Protein AF-A0A959RZT4-F1 (afdb_monomer_lite)

Structure (mmCIF, N/CA/C/O backbone):
data_AF-A0A959RZT4-F1
#
_entry.id   AF-A0A959RZT4-F1
#
loop_
_atom_site.group_PDB
_atom_site.id
_atom_site.type_symbol
_atom_site.label_atom_id
_atom_site.label_alt_id
_atom_site.label_comp_id
_atom_site.label_asym_id
_atom_site.label_entity_id
_atom_site.label_seq_id
_atom_site.pdbx_PDB_ins_code
_atom_site.Cartn_x
_atom_site.Cartn_y
_atom_site.Cartn_z
_atom_site.occupancy
_atom_site.B_iso_or_equiv
_atom_site.auth_seq_id
_atom_site.auth_comp_id
_atom_site.auth_asym_id
_atom_site.auth_atom_id
_atom_site.pdbx_PDB_model_num
ATOM 1 N N . MET A 1 1 ? -19.130 8.905 -23.515 1.00 56.91 1 MET A N 1
ATOM 2 C CA . MET A 1 1 ? -18.373 7.919 -22.702 1.00 56.91 1 MET A CA 1
ATOM 3 C C . MET A 1 1 ? -17.466 6.994 -23.528 1.00 56.91 1 MET A C 1
ATOM 5 O O . MET A 1 1 ? -16.314 6.848 -23.148 1.00 56.91 1 MET A O 1
ATOM 9 N N . LYS A 1 2 ? -17.899 6.447 -24.679 1.00 71.19 2 LYS A N 1
ATOM 10 C CA . LYS A 1 2 ? -17.091 5.510 -25.500 1.00 71.19 2 LYS A CA 1
ATOM 11 C C . LYS A 1 2 ? -15.759 6.074 -26.047 1.00 71.19 2 LYS A C 1
ATOM 13 O O . LYS A 1 2 ? -14.747 5.396 -25.945 1.00 71.19 2 LYS A O 1
ATOM 18 N N . LYS A 1 3 ? -15.708 7.325 -26.539 1.00 80.19 3 LYS A N 1
ATOM 19 C CA . LYS A 1 3 ? -14.473 7.915 -27.120 1.00 80.19 3 LYS A CA 1
ATOM 20 C C . LYS A 1 3 ? -13.287 7.984 -26.139 1.00 80.19 3 LYS A C 1
ATOM 22 O O . LYS A 1 3 ? -12.181 7.620 -26.509 1.00 80.19 3 LYS A O 1
ATOM 27 N N . LYS A 1 4 ? -13.514 8.384 -24.878 1.00 80.75 4 LYS A N 1
ATOM 28 C CA . LYS A 1 4 ? -12.449 8.449 -23.852 1.00 80.75 4 LYS A CA 1
ATOM 29 C C . LYS A 1 4 ? -11.910 7.061 -23.486 1.00 80.75 4 LYS A C 1
ATOM 31 O O . LYS A 1 4 ? -10.719 6.924 -23.240 1.00 80.75 4 LYS A O 1
ATOM 36 N N . PHE A 1 5 ? -12.777 6.047 -23.460 1.00 83.94 5 PHE A N 1
ATOM 37 C CA . PHE A 1 5 ? -12.373 4.663 -23.211 1.00 83.94 5 PHE A CA 1
ATOM 38 C C . PHE A 1 5 ? -11.534 4.105 -24.367 1.00 83.94 5 PHE A C 1
ATOM 40 O O . PHE A 1 5 ? -10.476 3.542 -24.123 1.00 83.94 5 PHE A O 1
ATOM 47 N N . ILE A 1 6 ? -11.955 4.344 -25.614 1.00 90.00 6 ILE A N 1
ATOM 48 C CA . ILE A 1 6 ? -11.218 3.910 -26.810 1.00 90.00 6 ILE A CA 1
ATOM 49 C C . ILE A 1 6 ? -9.830 4.559 -26.863 1.00 90.00 6 ILE A C 1
ATOM 51 O O . ILE A 1 6 ? -8.849 3.863 -27.087 1.00 90.00 6 ILE A O 1
ATOM 55 N N . ILE A 1 7 ? -9.727 5.865 -26.588 1.00 91.12 7 ILE A N 1
ATOM 56 C CA . ILE A 1 7 ? -8.430 6.559 -26.538 1.00 91.12 7 ILE A CA 1
ATOM 57 C C . ILE A 1 7 ? -7.519 5.940 -25.470 1.00 91.12 7 ILE A C 1
ATOM 59 O O . ILE A 1 7 ? -6.369 5.634 -25.763 1.00 91.12 7 ILE A O 1
ATOM 63 N N . LYS A 1 8 ? -8.028 5.693 -24.252 1.00 83.31 8 LYS A N 1
ATOM 64 C CA . LYS A 1 8 ? -7.252 5.025 -23.193 1.00 83.31 8 LYS A CA 1
ATOM 65 C C . LYS A 1 8 ? -6.801 3.624 -23.608 1.00 83.31 8 LYS A C 1
ATOM 67 O O . LYS A 1 8 ? -5.647 3.291 -23.391 1.00 83.31 8 LYS A O 1
ATOM 72 N N . ALA A 1 9 ? -7.679 2.839 -24.232 1.00 88.50 9 ALA A N 1
ATOM 73 C CA . ALA A 1 9 ? -7.350 1.498 -24.706 1.00 88.50 9 ALA A CA 1
ATOM 74 C C . ALA A 1 9 ? -6.260 1.524 -25.789 1.00 88.50 9 ALA A C 1
ATOM 76 O O . ALA A 1 9 ? -5.304 0.762 -25.698 1.00 88.50 9 ALA A O 1
ATOM 77 N N . ILE A 1 10 ? -6.355 2.436 -26.764 1.00 94.56 10 ILE A N 1
ATOM 78 C CA . ILE A 1 10 ? -5.332 2.619 -27.805 1.00 94.56 10 ILE A CA 1
ATOM 79 C C . ILE A 1 10 ? -3.991 3.007 -27.177 1.00 94.56 10 ILE A C 1
ATOM 81 O O . ILE A 1 10 ? -2.973 2.413 -27.513 1.00 94.56 10 ILE A O 1
ATOM 85 N N . ILE A 1 11 ? -3.988 3.953 -26.233 1.00 92.44 11 ILE A N 1
ATOM 86 C CA . ILE A 1 11 ? -2.771 4.361 -25.520 1.00 92.44 11 ILE A CA 1
ATOM 87 C C . ILE A 1 11 ? -2.177 3.182 -24.738 1.00 92.44 11 ILE A C 1
ATOM 89 O O . ILE A 1 11 ? -0.978 2.945 -24.829 1.00 92.44 11 ILE A O 1
ATOM 93 N N . SER A 1 12 ? -2.995 2.414 -24.011 1.00 88.50 12 SER A N 1
ATOM 94 C CA . SER A 1 12 ? -2.536 1.226 -23.280 1.00 88.50 12 SER A CA 1
ATOM 95 C C . SER A 1 12 ? -1.932 0.172 -24.208 1.00 88.50 12 SER A C 1
ATOM 97 O O . SER A 1 12 ? -0.874 -0.360 -23.896 1.00 88.50 12 SER A O 1
ATOM 99 N N . VAL A 1 13 ? -2.560 -0.108 -25.355 1.00 93.62 13 VAL A N 1
ATOM 100 C CA . VAL A 1 13 ? -2.038 -1.068 -26.342 1.00 93.62 13 VAL A CA 1
ATOM 101 C C . VAL A 1 13 ? -0.745 -0.562 -26.976 1.00 93.62 13 VAL A C 1
ATOM 103 O O . VAL A 1 13 ? 0.199 -1.333 -27.102 1.00 93.62 13 VAL A O 1
ATOM 106 N N . LEU A 1 14 ? -0.663 0.725 -27.327 1.00 94.56 14 LEU A N 1
ATOM 107 C CA . LEU A 1 14 ? 0.560 1.330 -27.862 1.00 94.56 14 LEU A CA 1
ATOM 108 C C . LEU A 1 14 ? 1.710 1.281 -26.853 1.00 94.56 14 LEU A C 1
ATOM 110 O O . LEU A 1 14 ? 2.822 0.938 -27.236 1.00 94.56 14 LEU A O 1
ATOM 114 N N . LEU A 1 15 ? 1.448 1.577 -25.577 1.00 91.25 15 LEU A N 1
ATOM 115 C CA . LEU A 1 15 ? 2.445 1.475 -24.507 1.00 91.25 15 LEU A CA 1
ATOM 116 C C . LEU A 1 15 ? 2.902 0.031 -24.297 1.00 91.25 15 LEU A C 1
ATOM 118 O O . LEU A 1 15 ? 4.099 -0.214 -24.200 1.00 91.25 15 LEU A O 1
ATOM 122 N N . LEU A 1 16 ? 1.971 -0.926 -24.264 1.00 90.50 16 LEU A N 1
ATOM 123 C CA . LEU A 1 16 ? 2.311 -2.346 -24.152 1.00 90.50 16 LEU A CA 1
ATOM 124 C C . LEU A 1 16 ? 3.137 -2.818 -25.348 1.00 90.50 16 LEU A C 1
ATOM 126 O O . LEU A 1 16 ? 4.139 -3.493 -25.154 1.00 90.50 16 LEU A O 1
ATOM 130 N N . TYR A 1 17 ? 2.758 -2.432 -26.567 1.00 93.38 17 TYR A N 1
ATOM 131 C CA . TYR A 1 17 ? 3.536 -2.727 -27.767 1.00 93.38 17 TYR A CA 1
ATOM 132 C C . TYR A 1 17 ? 4.933 -2.111 -27.692 1.00 93.38 17 TYR A C 1
ATOM 134 O O . TYR A 1 17 ? 5.911 -2.790 -27.977 1.00 93.38 17 TYR A O 1
ATOM 142 N N . PHE A 1 18 ? 5.035 -0.849 -27.272 1.00 93.81 18 PHE A N 1
ATOM 143 C CA . PHE A 1 18 ? 6.312 -0.158 -27.132 1.00 93.81 18 PHE A CA 1
ATOM 144 C C . PHE A 1 18 ? 7.232 -0.864 -26.129 1.00 93.81 18 PHE A C 1
ATOM 146 O O . PHE A 1 18 ? 8.397 -1.073 -26.433 1.00 93.81 18 PHE A O 1
ATOM 153 N N . ILE A 1 19 ? 6.697 -1.296 -24.981 1.00 88.88 19 ILE A N 1
ATOM 154 C CA . ILE A 1 19 ? 7.457 -2.036 -23.963 1.00 88.88 19 ILE A CA 1
ATOM 155 C C . ILE A 1 19 ? 7.854 -3.427 -24.468 1.00 88.88 19 ILE A C 1
ATOM 157 O O . ILE A 1 19 ? 8.986 -3.845 -24.267 1.00 88.88 19 ILE A O 1
ATOM 161 N N . LEU A 1 20 ? 6.938 -4.160 -25.107 1.00 89.62 20 LEU A N 1
ATOM 162 C CA . LEU A 1 20 ? 7.174 -5.548 -25.516 1.00 89.62 20 LEU A CA 1
ATOM 163 C C . LEU A 1 20 ? 8.012 -5.678 -26.790 1.00 89.62 20 LEU A C 1
ATOM 165 O O . LEU A 1 20 ? 8.568 -6.745 -27.029 1.00 89.62 20 LEU A O 1
ATOM 169 N N . ARG A 1 21 ? 8.108 -4.626 -27.609 1.00 89.94 21 ARG A N 1
ATOM 170 C CA . ARG A 1 21 ? 8.869 -4.650 -28.864 1.00 89.94 21 ARG A CA 1
ATOM 171 C C . ARG A 1 21 ? 10.348 -4.975 -28.649 1.00 89.94 21 ARG A C 1
ATOM 173 O O . ARG A 1 21 ? 10.927 -5.659 -29.486 1.00 89.94 21 ARG A O 1
ATOM 180 N N . ASP A 1 22 ? 10.922 -4.501 -27.548 1.00 85.62 22 ASP A N 1
ATOM 181 C CA . ASP A 1 22 ? 12.341 -4.682 -27.228 1.00 85.62 22 ASP A CA 1
ATOM 182 C C . ASP A 1 22 ? 12.590 -5.893 -26.307 1.00 85.62 22 ASP A C 1
ATOM 184 O O . ASP A 1 22 ? 13.720 -6.145 -25.894 1.00 85.62 22 ASP A O 1
ATOM 188 N N . VAL A 1 23 ? 11.543 -6.660 -25.976 1.00 87.50 23 VAL A N 1
ATOM 189 C CA . VAL A 1 23 ? 11.632 -7.811 -25.072 1.00 87.50 23 VAL A CA 1
ATOM 190 C C . VAL A 1 23 ? 11.708 -9.107 -25.874 1.00 87.50 23 VAL A C 1
ATOM 192 O O . VAL A 1 23 ? 10.770 -9.482 -26.578 1.00 87.50 23 VAL A O 1
ATOM 195 N N . ASN A 1 24 ? 12.799 -9.852 -25.706 1.00 87.94 24 ASN A N 1
ATOM 196 C CA . ASN A 1 24 ? 12.901 -11.208 -26.232 1.00 87.94 24 ASN A CA 1
ATOM 197 C C . ASN A 1 24 ? 12.086 -12.172 -25.364 1.00 87.94 24 ASN A C 1
ATOM 199 O O . ASN A 1 24 ? 12.370 -12.382 -24.185 1.00 87.94 24 ASN A O 1
ATOM 203 N N . PHE A 1 25 ? 11.087 -12.822 -25.960 1.00 87.69 25 PHE A N 1
ATOM 204 C CA . PHE A 1 25 ? 10.259 -13.810 -25.259 1.00 87.69 25 PHE A CA 1
ATOM 205 C C . PHE A 1 25 ? 11.057 -15.024 -24.748 1.00 87.69 25 PHE A C 1
ATOM 207 O O . PHE A 1 25 ? 10.639 -15.654 -23.775 1.00 87.69 25 PHE A O 1
ATOM 214 N N . SER A 1 26 ? 12.209 -15.334 -25.357 1.00 89.19 26 SER A N 1
ATOM 215 C CA . SER A 1 26 ? 13.147 -16.352 -24.861 1.00 89.19 26 SER A CA 1
ATOM 216 C C . SER A 1 26 ? 13.650 -16.030 -23.457 1.00 89.19 26 SER A C 1
ATOM 218 O O . SER A 1 26 ? 13.679 -16.908 -22.599 1.00 89.19 26 SER A O 1
ATOM 220 N N . ASP A 1 27 ? 13.967 -14.762 -23.206 1.00 89.3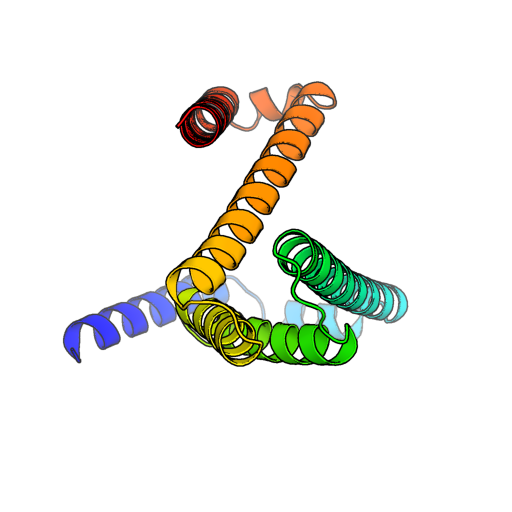1 27 ASP A N 1
ATOM 221 C CA . ASP A 1 27 ? 14.577 -14.307 -21.957 1.00 89.31 27 ASP A CA 1
ATOM 222 C C . ASP A 1 27 ? 13.552 -14.346 -20.817 1.00 89.31 27 ASP A C 1
ATOM 224 O O . ASP A 1 27 ? 13.883 -14.680 -19.678 1.00 89.31 27 ASP A O 1
ATOM 228 N N . ILE A 1 28 ? 12.273 -14.097 -21.131 1.00 89.12 28 ILE A N 1
ATOM 229 C CA . ILE A 1 28 ? 11.158 -14.286 -20.192 1.00 89.12 28 ILE A CA 1
ATOM 230 C C . ILE A 1 28 ? 11.058 -15.760 -19.785 1.00 89.12 28 ILE A C 1
ATOM 232 O O . ILE A 1 28 ? 10.944 -16.071 -18.599 1.00 89.12 28 ILE A O 1
ATOM 236 N N . TYR A 1 29 ? 11.093 -16.673 -20.759 1.00 92.88 29 TYR A N 1
ATOM 237 C CA . TYR A 1 29 ? 10.960 -18.106 -20.499 1.00 92.88 29 TYR A CA 1
ATOM 238 C C . TYR A 1 29 ? 12.133 -18.658 -19.678 1.00 92.88 29 TYR A C 1
ATOM 240 O O . TYR A 1 29 ? 11.916 -19.370 -18.696 1.00 92.88 29 TYR A O 1
ATOM 248 N N . GLU A 1 30 ? 13.362 -18.279 -20.032 1.00 92.81 30 GLU A N 1
ATOM 249 C CA . GLU A 1 30 ? 14.574 -18.587 -19.263 1.00 92.81 30 GLU A CA 1
ATOM 250 C C . GLU A 1 30 ? 14.467 -18.065 -17.822 1.00 92.81 30 GLU A C 1
ATOM 252 O O . GLU A 1 30 ? 14.682 -18.819 -16.872 1.00 92.81 30 GLU A O 1
ATOM 257 N N . SER A 1 31 ? 14.035 -16.812 -17.641 1.00 90.25 31 SER A N 1
ATOM 258 C CA . SER A 1 31 ? 13.873 -16.198 -16.316 1.00 90.25 31 SER A CA 1
ATOM 259 C C . SER A 1 31 ? 12.854 -16.936 -15.443 1.00 90.25 31 SER A C 1
ATOM 261 O O . SER A 1 31 ? 13.080 -17.117 -14.249 1.00 90.25 31 SER A O 1
ATOM 263 N N . ILE A 1 32 ? 11.741 -17.398 -16.024 1.00 91.62 32 ILE A N 1
ATOM 264 C CA . ILE A 1 32 ? 10.733 -18.194 -15.305 1.00 91.62 32 ILE A CA 1
ATOM 265 C C . ILE A 1 32 ? 11.303 -19.562 -14.917 1.00 91.62 32 ILE A C 1
ATOM 267 O O . ILE A 1 32 ? 11.084 -20.025 -13.799 1.00 91.62 32 ILE A O 1
ATOM 271 N N . LYS A 1 33 ? 12.045 -20.209 -15.821 1.00 93.31 33 LYS A N 1
ATOM 272 C CA . LYS A 1 33 ? 12.629 -21.536 -15.588 1.00 93.31 33 LYS A CA 1
ATOM 273 C C . LYS A 1 33 ? 13.699 -21.520 -14.495 1.00 93.31 33 LYS A C 1
ATOM 275 O O . LYS A 1 33 ? 13.802 -22.477 -13.731 1.00 93.31 33 LYS A O 1
ATOM 280 N N . HIS A 1 34 ? 14.475 -20.443 -14.419 1.00 93.00 34 HIS A N 1
ATOM 281 C CA . HIS A 1 34 ? 15.549 -20.263 -13.443 1.00 93.00 34 HIS A CA 1
ATOM 282 C C . HIS A 1 34 ? 15.124 -19.485 -12.189 1.00 93.00 34 HIS A C 1
ATOM 284 O O . HIS A 1 34 ? 15.965 -19.188 -11.340 1.00 93.00 34 HIS A O 1
ATOM 290 N N . ALA A 1 35 ? 13.833 -19.173 -12.040 1.00 91.50 35 ALA A N 1
ATOM 291 C CA . ALA A 1 35 ? 13.330 -18.465 -10.873 1.00 91.50 35 ALA A CA 1
ATOM 292 C C . ALA A 1 35 ? 13.548 -19.282 -9.588 1.00 91.50 35 ALA A C 1
ATOM 294 O O . ALA A 1 35 ? 13.104 -20.426 -9.467 1.00 91.50 35 ALA A O 1
ATOM 295 N N . ASP A 1 36 ? 14.192 -18.673 -8.591 1.00 94.25 36 ASP A N 1
ATOM 296 C CA . ASP A 1 36 ? 14.366 -19.295 -7.282 1.00 94.25 36 ASP A CA 1
ATOM 297 C C . ASP A 1 36 ? 13.031 -19.305 -6.522 1.00 94.25 36 ASP A C 1
ATOM 299 O O . ASP A 1 36 ? 12.508 -18.271 -6.090 1.00 94.25 36 ASP A O 1
ATOM 303 N N . PHE A 1 37 ? 12.491 -20.505 -6.314 1.00 93.88 37 PHE A N 1
ATOM 304 C CA . PHE A 1 37 ? 11.244 -20.709 -5.587 1.00 93.88 37 PHE A CA 1
ATOM 305 C C . PHE A 1 37 ? 11.292 -20.189 -4.137 1.00 93.88 37 PHE A C 1
ATOM 307 O O . PHE A 1 37 ? 10.275 -19.738 -3.604 1.00 93.88 37 PHE A O 1
ATOM 314 N N . LYS A 1 38 ? 12.459 -20.202 -3.478 1.00 95.69 38 LYS A N 1
ATOM 315 C CA . LYS A 1 38 ? 12.625 -19.652 -2.122 1.00 95.69 38 LYS A CA 1
ATOM 316 C C . LYS A 1 38 ? 12.465 -18.137 -2.122 1.00 95.69 38 LYS A C 1
ATOM 318 O O . LYS A 1 38 ? 11.759 -17.599 -1.276 1.00 95.69 38 LYS A O 1
ATOM 323 N N . ILE A 1 39 ? 13.067 -17.452 -3.092 1.00 95.00 39 ILE A N 1
ATOM 324 C CA . ILE A 1 39 ? 12.928 -15.997 -3.230 1.00 95.00 39 ILE A CA 1
ATOM 325 C C . ILE A 1 39 ? 11.481 -15.641 -3.586 1.00 95.00 39 ILE A C 1
ATOM 327 O O . ILE A 1 39 ? 10.907 -14.728 -2.992 1.00 95.00 39 ILE A O 1
ATOM 331 N N . LEU A 1 40 ? 10.856 -16.399 -4.492 1.00 94.56 40 LEU A N 1
ATOM 332 C CA . LEU A 1 40 ? 9.469 -16.171 -4.897 1.00 94.56 40 LEU A CA 1
ATOM 333 C C . LEU A 1 40 ? 8.490 -16.358 -3.728 1.00 94.56 40 LEU A C 1
ATOM 335 O O . LEU A 1 40 ? 7.628 -15.511 -3.489 1.00 94.56 40 LEU A O 1
ATOM 339 N N . SER A 1 41 ? 8.638 -17.447 -2.972 1.00 95.50 41 SER A N 1
ATOM 340 C CA . SER A 1 41 ? 7.813 -17.719 -1.790 1.00 95.50 41 SER A CA 1
ATOM 341 C C . SER A 1 41 ? 8.021 -16.684 -0.685 1.00 95.50 41 SER A C 1
ATOM 343 O O . SER A 1 41 ? 7.045 -16.264 -0.056 1.00 95.50 41 SER A O 1
ATOM 345 N N . LEU A 1 42 ? 9.252 -16.204 -0.484 1.00 96.62 42 LEU A N 1
ATOM 346 C CA . LEU A 1 42 ? 9.539 -15.108 0.437 1.00 96.62 42 LEU A CA 1
ATOM 347 C C . LEU A 1 42 ? 8.856 -13.809 -0.009 1.00 96.62 42 LEU A C 1
ATOM 349 O O . LEU A 1 42 ? 8.184 -13.173 0.800 1.00 96.62 42 LEU A O 1
ATOM 353 N N . ALA A 1 43 ? 8.960 -13.441 -1.288 1.00 95.25 43 ALA A N 1
ATOM 354 C CA . ALA A 1 43 ? 8.307 -12.255 -1.839 1.00 95.25 43 ALA A CA 1
ATOM 355 C C . ALA A 1 43 ? 6.780 -12.313 -1.670 1.00 95.25 43 ALA A C 1
ATOM 357 O O . ALA A 1 43 ? 6.160 -11.349 -1.216 1.00 95.25 43 ALA A O 1
ATOM 358 N N . PHE A 1 44 ? 6.174 -13.468 -1.958 1.00 95.06 44 PHE A N 1
ATOM 359 C CA . PHE A 1 44 ? 4.740 -13.684 -1.773 1.00 95.06 44 PHE A CA 1
ATOM 360 C C . PHE A 1 44 ? 4.332 -13.586 -0.297 1.00 95.06 44 PHE A C 1
ATOM 362 O O . PHE A 1 44 ? 3.340 -12.940 0.042 1.00 95.06 44 PHE A O 1
ATOM 369 N N . SER A 1 45 ? 5.134 -14.167 0.597 1.00 96.12 45 SER A N 1
ATOM 370 C CA . SER A 1 45 ? 4.905 -14.104 2.042 1.00 96.12 45 SER A CA 1
ATOM 371 C C . SER A 1 45 ? 4.989 -12.668 2.560 1.00 96.12 45 SER A C 1
ATOM 373 O O . SER A 1 45 ? 4.095 -12.219 3.275 1.00 96.12 45 SER A O 1
ATOM 375 N N . LEU A 1 46 ? 6.010 -11.912 2.147 1.00 95.75 46 LEU A N 1
ATOM 376 C CA . LEU A 1 46 ? 6.164 -10.498 2.497 1.00 95.75 46 LEU A CA 1
ATOM 377 C C . LEU A 1 46 ? 4.998 -9.654 1.976 1.00 95.75 46 LEU A C 1
ATOM 379 O O . LEU A 1 46 ? 4.505 -8.782 2.693 1.00 95.75 46 LEU A O 1
ATOM 383 N N . HIS A 1 47 ? 4.503 -9.945 0.772 1.00 93.56 47 HIS A N 1
ATOM 384 C CA . HIS A 1 47 ? 3.321 -9.279 0.236 1.00 93.56 47 HIS A CA 1
ATOM 385 C C . HIS A 1 47 ? 2.085 -9.523 1.117 1.00 93.56 47 HIS A C 1
ATOM 387 O O . HIS A 1 47 ? 1.400 -8.575 1.507 1.00 93.56 47 HIS A O 1
ATOM 393 N N . PHE A 1 48 ? 1.838 -10.775 1.517 1.00 94.06 48 PHE A N 1
ATOM 394 C CA . PHE A 1 48 ? 0.743 -11.123 2.430 1.00 94.06 48 PHE A CA 1
ATOM 395 C C . PHE A 1 48 ? 0.876 -10.461 3.803 1.00 94.06 48 PHE A C 1
ATOM 397 O O . PHE A 1 48 ? -0.114 -9.963 4.347 1.00 94.06 48 PHE A O 1
ATOM 404 N N . VAL A 1 49 ? 2.092 -10.405 4.348 1.00 95.69 49 VAL A N 1
ATOM 405 C CA . VAL A 1 49 ? 2.377 -9.672 5.587 1.00 95.69 49 VAL A CA 1
ATOM 406 C C . VAL A 1 49 ? 2.034 -8.190 5.414 1.00 95.69 49 VAL A C 1
ATOM 408 O O . VAL A 1 49 ? 1.350 -7.627 6.266 1.00 95.69 49 VAL A O 1
ATOM 411 N N . GLY A 1 50 ? 2.402 -7.571 4.290 1.00 93.12 50 GLY A N 1
ATOM 412 C CA . GLY A 1 50 ? 2.042 -6.186 3.969 1.00 93.12 50 GLY A CA 1
ATOM 413 C C . GLY A 1 50 ? 0.528 -5.936 3.943 1.00 93.12 50 GLY A C 1
ATOM 414 O O . GLY A 1 50 ? 0.044 -4.958 4.523 1.00 93.12 50 GLY A O 1
ATOM 415 N N . LEU A 1 51 ? -0.245 -6.844 3.339 1.00 92.25 51 LEU A N 1
ATOM 416 C CA . LEU A 1 51 ? -1.714 -6.783 3.330 1.00 92.25 51 LEU A CA 1
ATOM 417 C C . LEU A 1 51 ? -2.304 -6.919 4.744 1.00 92.25 51 LEU A C 1
ATOM 419 O O . LEU A 1 51 ? -3.243 -6.201 5.110 1.00 92.25 51 LEU A O 1
ATOM 423 N N . MET A 1 52 ? -1.735 -7.803 5.569 1.00 94.44 52 MET A N 1
ATOM 424 C CA . MET A 1 52 ? -2.148 -7.977 6.963 1.00 94.44 52 MET A CA 1
ATOM 425 C C . MET A 1 52 ? -1.853 -6.723 7.793 1.00 94.44 52 MET A C 1
ATOM 427 O O . MET A 1 52 ? -2.746 -6.215 8.472 1.00 94.44 52 MET A O 1
ATOM 431 N N . LEU A 1 53 ? -0.641 -6.171 7.691 1.00 93.62 53 LEU A N 1
ATOM 432 C CA . LEU A 1 53 ? -0.250 -4.935 8.374 1.00 93.62 53 LEU A CA 1
ATOM 433 C C . LEU A 1 53 ? -1.146 -3.760 7.972 1.00 93.62 53 LEU A C 1
ATOM 435 O O . LEU A 1 53 ? -1.595 -3.003 8.830 1.00 93.62 53 LEU A O 1
ATOM 439 N N . SER A 1 54 ? -1.490 -3.655 6.688 1.00 90.62 54 SER A N 1
ATOM 440 C CA . SER A 1 54 ? -2.411 -2.627 6.190 1.00 90.62 54 SER A CA 1
ATOM 441 C C . SER A 1 54 ? -3.817 -2.770 6.781 1.00 90.62 54 SER A C 1
ATOM 443 O O . SER A 1 54 ? -4.462 -1.782 7.135 1.00 90.62 54 SER A O 1
ATOM 445 N N . SER A 1 55 ? -4.276 -4.007 6.963 1.00 92.38 55 SER A N 1
ATOM 446 C CA . SER A 1 55 ? -5.565 -4.309 7.595 1.00 92.38 55 SER A CA 1
ATOM 447 C C . SER A 1 55 ? -5.560 -3.997 9.096 1.00 92.38 55 SER A C 1
ATOM 449 O O . SER A 1 55 ? -6.547 -3.486 9.626 1.00 92.38 55 SER A O 1
ATOM 451 N N . ILE A 1 56 ? -4.439 -4.247 9.784 1.00 93.62 56 ILE A N 1
ATOM 452 C CA . ILE A 1 56 ? -4.234 -3.854 11.186 1.00 93.62 56 ILE A CA 1
ATOM 453 C C . ILE A 1 56 ? -4.233 -2.331 11.315 1.00 93.62 56 ILE A C 1
ATOM 455 O O . ILE A 1 56 ? -4.936 -1.801 12.172 1.00 93.62 56 ILE A O 1
ATOM 459 N N . ARG A 1 57 ? -3.507 -1.620 10.445 1.00 91.19 57 ARG A N 1
ATOM 460 C CA . ARG A 1 57 ? -3.489 -0.152 10.423 1.00 91.19 57 ARG A CA 1
ATOM 461 C C . ARG A 1 57 ? -4.900 0.406 10.277 1.00 91.19 57 ARG A C 1
ATOM 463 O O . ARG A 1 57 ? -5.317 1.243 11.070 1.00 91.19 57 ARG A O 1
ATOM 470 N N . TRP A 1 58 ? -5.675 -0.128 9.337 1.00 90.38 58 TRP A N 1
ATOM 471 C CA . TRP A 1 58 ? -7.066 0.275 9.161 1.00 90.38 58 TRP A CA 1
ATOM 472 C C . TRP A 1 58 ? -7.926 -0.014 10.400 1.00 90.38 58 TRP A C 1
ATOM 474 O O . TRP A 1 58 ? -8.729 0.826 10.802 1.00 90.38 58 TRP A O 1
ATOM 484 N N . LYS A 1 59 ? -7.711 -1.151 11.074 1.00 91.31 59 LYS A N 1
ATOM 485 C CA . LYS A 1 59 ? -8.368 -1.465 12.351 1.00 91.31 59 LYS A CA 1
ATOM 486 C C . LYS A 1 59 ? -8.061 -0.429 13.432 1.00 91.31 59 LYS A C 1
ATOM 488 O O . LYS A 1 59 ? -8.963 -0.042 14.168 1.00 91.31 59 LYS A O 1
ATOM 493 N N . VAL A 1 60 ? -6.809 0.020 13.533 1.00 91.38 60 VAL A N 1
ATOM 494 C CA . VAL A 1 60 ? -6.395 1.062 14.486 1.00 91.38 60 VAL A CA 1
ATOM 495 C C . VAL A 1 60 ? -7.135 2.375 14.207 1.00 91.38 60 VAL A C 1
ATOM 497 O O . VAL A 1 60 ? -7.648 2.985 15.142 1.00 91.38 60 VAL A O 1
ATOM 500 N N . LEU A 1 61 ? -7.280 2.757 12.934 1.00 88.69 61 LEU A N 1
ATOM 501 C CA . LEU A 1 61 ? -8.023 3.958 12.526 1.00 88.69 61 LEU A CA 1
ATOM 502 C C . LEU A 1 61 ? -9.538 3.871 12.782 1.00 88.69 61 LEU A C 1
ATOM 504 O O . LEU A 1 61 ? -10.187 4.882 13.035 1.00 88.69 61 LEU A O 1
ATOM 508 N N . LEU A 1 62 ? -10.125 2.675 12.723 1.00 88.19 62 LEU A N 1
ATOM 509 C CA . LEU A 1 62 ? -11.532 2.475 13.095 1.00 88.19 62 LEU A CA 1
ATOM 510 C C . LEU A 1 62 ? -11.719 2.478 14.617 1.00 88.19 62 LEU A C 1
ATOM 512 O O . LEU A 1 62 ? -12.668 3.066 15.136 1.00 88.19 62 LEU A O 1
ATOM 516 N N . ASN A 1 63 ? -10.776 1.885 15.351 1.00 89.06 63 ASN A N 1
ATOM 517 C CA . ASN A 1 63 ? -10.801 1.876 16.809 1.00 89.06 63 ASN A CA 1
ATOM 518 C C . ASN A 1 63 ? -10.680 3.290 17.402 1.00 89.06 63 ASN A C 1
ATOM 520 O O . ASN A 1 63 ? -11.308 3.555 18.427 1.00 89.06 63 ASN A O 1
ATOM 524 N N . SER A 1 64 ? -9.923 4.205 16.778 1.00 87.31 64 SER A N 1
ATOM 525 C CA . SER A 1 64 ? -9.832 5.605 17.233 1.00 87.31 64 SER A CA 1
ATOM 526 C C . SER A 1 64 ? -11.168 6.352 17.128 1.00 87.31 64 SER A C 1
ATOM 528 O O . SER A 1 64 ? -11.417 7.279 17.894 1.00 87.31 64 SER A O 1
ATOM 530 N N . GLN A 1 65 ? -12.076 5.885 16.267 1.00 84.38 65 GLN A N 1
ATOM 531 C CA . GLN A 1 65 ? -13.460 6.359 16.162 1.00 84.38 65 GLN A CA 1
ATOM 532 C C . GLN A 1 65 ? -14.452 5.533 16.990 1.00 84.38 65 GLN A C 1
ATOM 534 O O . GLN A 1 65 ? -15.664 5.687 16.861 1.00 84.38 65 GLN A O 1
ATOM 539 N N . LYS A 1 66 ? -13.945 4.689 17.899 1.00 85.62 66 LYS A N 1
ATOM 540 C CA . LYS A 1 66 ? -14.717 3.800 18.783 1.00 85.62 66 LYS A CA 1
ATOM 541 C C . LYS A 1 66 ? -15.478 2.685 18.053 1.00 85.62 66 LYS A C 1
ATOM 543 O O . LYS A 1 66 ? -16.356 2.063 18.651 1.00 85.62 66 LYS A O 1
ATOM 548 N N . ILE A 1 67 ? -15.101 2.357 16.816 1.00 83.62 67 ILE A N 1
ATOM 549 C CA . ILE A 1 67 ? -15.685 1.238 16.070 1.00 83.62 67 ILE A CA 1
ATOM 550 C C . ILE A 1 67 ? -14.850 -0.017 16.240 1.00 83.62 67 ILE A C 1
ATOM 552 O O . ILE A 1 67 ? -13.684 -0.085 15.856 1.00 83.62 67 ILE A O 1
ATOM 556 N N . LYS A 1 68 ? -15.490 -1.059 16.770 1.00 85.94 68 LYS A N 1
ATOM 557 C CA . LYS A 1 68 ? -14.878 -2.375 16.936 1.00 85.94 68 LYS A CA 1
ATOM 558 C C . LYS A 1 68 ? -15.182 -3.243 15.723 1.00 85.94 68 LYS A C 1
ATOM 560 O O . LYS A 1 68 ? -16.336 -3.525 15.420 1.00 85.94 68 LYS A O 1
ATOM 565 N N . SER A 1 69 ? -14.137 -3.734 15.069 1.00 87.19 69 SER A N 1
ATOM 566 C CA . SER A 1 69 ? -14.243 -4.651 13.933 1.00 87.19 69 SER A CA 1
ATOM 567 C C . SER A 1 69 ? -13.316 -5.856 14.102 1.00 87.19 69 SER A C 1
ATOM 569 O O . SER A 1 69 ? -12.274 -5.806 14.766 1.00 87.19 69 SER A O 1
ATOM 571 N N . LYS A 1 70 ? -13.707 -6.994 13.521 1.00 92.94 70 LYS A N 1
ATOM 572 C 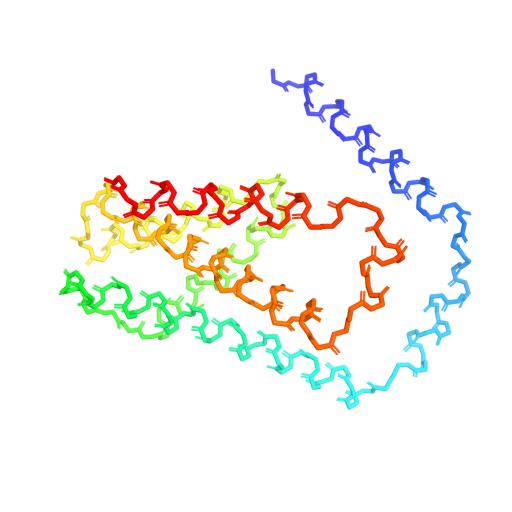CA . LYS A 1 70 ? -12.874 -8.204 13.517 1.00 92.94 70 LYS A CA 1
ATOM 573 C C . LYS A 1 70 ? -11.771 -8.043 12.471 1.00 92.94 70 LYS A C 1
ATOM 575 O O . LYS A 1 70 ? -12.062 -7.719 11.324 1.00 92.94 70 LYS A O 1
ATOM 580 N N . LEU A 1 71 ? -10.520 -8.334 12.839 1.00 92.25 71 LEU A N 1
ATOM 581 C CA . LEU A 1 71 ? -9.374 -8.191 11.926 1.00 92.25 71 LEU A CA 1
ATOM 582 C C . LEU A 1 71 ? -9.553 -9.029 10.653 1.00 92.25 71 LEU A C 1
ATOM 584 O O . LEU A 1 71 ? -9.271 -8.552 9.564 1.00 92.25 71 LEU A O 1
ATOM 588 N N . PHE A 1 72 ? -10.098 -10.240 10.781 1.00 92.88 72 PHE A N 1
ATOM 589 C CA . PHE A 1 72 ? -10.358 -11.118 9.641 1.00 92.88 72 PHE A CA 1
ATOM 590 C C . PHE A 1 72 ? -11.345 -10.518 8.625 1.00 92.88 72 PHE A C 1
ATOM 592 O O . PHE A 1 72 ? -11.156 -10.666 7.420 1.00 92.88 72 PHE A O 1
ATOM 599 N N . PHE A 1 73 ? -12.373 -9.799 9.096 1.00 91.06 73 PHE A N 1
ATOM 600 C CA . PHE A 1 73 ? -13.304 -9.093 8.212 1.00 91.06 73 PHE A CA 1
ATOM 601 C C . PHE A 1 73 ? -12.581 -7.988 7.435 1.00 91.06 73 PHE A C 1
ATOM 603 O O . PHE A 1 73 ? -12.701 -7.919 6.214 1.00 91.06 73 PHE A O 1
ATOM 610 N N . LEU A 1 74 ? -11.779 -7.178 8.133 1.00 91.12 74 LEU A N 1
ATOM 611 C CA . LEU A 1 74 ? -11.003 -6.107 7.508 1.00 91.12 74 LEU A CA 1
ATOM 612 C C . LEU A 1 74 ? -9.976 -6.645 6.514 1.00 91.12 74 LEU A C 1
ATOM 614 O O . LEU A 1 74 ? -9.837 -6.084 5.437 1.00 91.12 74 LEU A O 1
ATOM 618 N N . PHE A 1 75 ? -9.307 -7.751 6.839 1.00 93.75 75 PHE A N 1
ATOM 619 C CA . PHE A 1 75 ? -8.353 -8.399 5.944 1.00 93.75 75 PHE A CA 1
ATOM 620 C C . PHE A 1 75 ? -9.022 -8.908 4.664 1.00 93.75 75 PHE A C 1
ATOM 622 O O . PHE A 1 75 ? -8.541 -8.639 3.566 1.00 93.75 75 PHE A O 1
ATOM 629 N N . LYS A 1 76 ? -10.186 -9.562 4.779 1.00 92.69 76 LYS A N 1
ATOM 630 C CA . LYS A 1 76 ? -10.972 -9.982 3.611 1.00 92.69 76 LYS A CA 1
ATOM 631 C C . LYS A 1 76 ? -11.413 -8.784 2.764 1.00 92.69 76 LYS A C 1
ATOM 633 O O . LYS A 1 76 ? -11.290 -8.830 1.544 1.00 92.69 76 LYS A O 1
ATOM 638 N N . SER A 1 77 ? -11.894 -7.718 3.402 1.00 90.12 77 SER A N 1
ATOM 639 C CA . SER A 1 77 ? -12.258 -6.469 2.721 1.00 90.12 77 SER A CA 1
ATOM 640 C C . SER A 1 77 ? -11.050 -5.851 2.004 1.00 90.12 77 SER A C 1
ATOM 642 O O . SER A 1 77 ? -11.150 -5.464 0.841 1.00 90.12 77 SER A O 1
ATOM 644 N N . TYR A 1 78 ? -9.873 -5.860 2.636 1.00 90.19 78 TYR A N 1
ATOM 645 C CA . TYR A 1 78 ? -8.636 -5.347 2.049 1.00 90.19 78 TYR A CA 1
ATOM 646 C C . TYR A 1 78 ? -8.176 -6.165 0.834 1.00 90.19 78 TYR A C 1
ATOM 648 O O . TYR A 1 78 ? -7.738 -5.586 -0.157 1.00 90.19 78 TYR A O 1
ATOM 656 N N . LEU A 1 79 ? -8.329 -7.494 0.860 1.00 91.88 79 LEU A N 1
ATOM 657 C CA . LEU A 1 79 ? -8.062 -8.354 -0.299 1.00 91.88 79 LEU A CA 1
ATOM 658 C C . LEU A 1 79 ? -8.978 -8.020 -1.481 1.00 91.88 79 LEU A C 1
ATOM 660 O O . LEU A 1 79 ? -8.504 -7.877 -2.607 1.00 91.88 79 LEU A O 1
ATOM 664 N N . V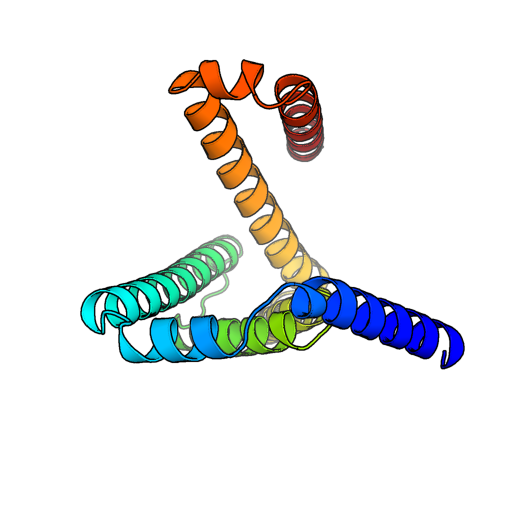AL A 1 80 ? -10.279 -7.843 -1.228 1.00 91.06 80 VAL A N 1
ATOM 665 C CA . VAL A 1 80 ? -11.239 -7.440 -2.266 1.00 91.06 80 VAL A CA 1
ATOM 666 C C . VAL A 1 80 ? -10.881 -6.055 -2.809 1.00 91.06 80 VAL A C 1
ATOM 668 O O . VAL A 1 80 ? -10.794 -5.868 -4.019 1.00 91.06 80 VAL A O 1
ATOM 671 N N . ALA A 1 81 ? -10.598 -5.090 -1.935 1.00 88.56 81 ALA A N 1
ATOM 672 C CA . ALA A 1 81 ? -10.178 -3.755 -2.341 1.00 88.56 81 ALA A CA 1
ATOM 673 C C . ALA A 1 81 ? -8.890 -3.779 -3.184 1.00 88.56 81 ALA A C 1
ATOM 675 O O . ALA A 1 81 ? -8.803 -3.096 -4.204 1.00 88.56 81 ALA A O 1
ATOM 676 N N . SER A 1 82 ? -7.906 -4.593 -2.793 1.00 87.94 82 SER A N 1
ATOM 677 C CA . SER A 1 82 ? -6.651 -4.773 -3.528 1.00 87.94 82 SER A CA 1
ATOM 678 C C . SER A 1 82 ? -6.887 -5.368 -4.916 1.00 87.94 82 SER A C 1
ATOM 680 O O . SER A 1 82 ? -6.348 -4.849 -5.890 1.00 87.94 82 SER A O 1
ATOM 682 N N . PHE A 1 83 ? -7.761 -6.372 -5.040 1.00 89.50 83 PHE A N 1
ATOM 683 C CA . PHE A 1 83 ? -8.184 -6.904 -6.336 1.00 89.50 83 PHE A CA 1
ATOM 684 C C . PHE A 1 83 ? -8.716 -5.784 -7.241 1.00 89.50 83 PHE A C 1
ATOM 686 O O . PHE A 1 83 ? -8.182 -5.552 -8.323 1.00 89.50 83 PHE A O 1
ATOM 693 N N . PHE A 1 84 ? -9.700 -5.010 -6.779 1.00 85.75 84 PHE A N 1
ATOM 694 C CA . PHE A 1 84 ? -10.265 -3.931 -7.592 1.00 85.75 84 PHE A CA 1
ATOM 695 C C . PHE A 1 84 ? -9.246 -2.843 -7.949 1.00 85.75 84 PHE A C 1
ATOM 697 O O . PHE A 1 84 ? -9.321 -2.304 -9.047 1.00 85.75 84 PHE A O 1
ATOM 704 N N . ASN A 1 85 ? -8.274 -2.558 -7.081 1.00 84.69 85 ASN A N 1
ATOM 705 C CA . ASN A 1 85 ? -7.200 -1.610 -7.386 1.00 84.69 85 ASN A CA 1
ATOM 706 C C . ASN A 1 85 ? -6.247 -2.094 -8.492 1.00 84.69 85 ASN A C 1
ATOM 708 O O . ASN A 1 85 ? -5.679 -1.255 -9.181 1.00 84.69 85 ASN A O 1
ATOM 712 N N . HIS A 1 86 ? -6.077 -3.407 -8.682 1.00 83.94 86 HIS A N 1
ATOM 713 C CA . HIS A 1 86 ? -5.251 -3.948 -9.769 1.00 83.94 86 HIS A CA 1
ATOM 714 C C . HIS A 1 86 ? -5.996 -4.014 -11.111 1.00 83.94 86 HIS A C 1
ATOM 716 O O . HIS A 1 86 ? -5.383 -3.835 -12.159 1.00 83.94 86 HIS A O 1
ATOM 722 N N . PHE A 1 87 ? -7.310 -4.264 -11.095 1.00 78.81 87 PHE A N 1
ATOM 723 C CA . PHE A 1 87 ? -8.102 -4.432 -12.323 1.00 78.81 87 PHE A CA 1
ATOM 724 C C . PHE A 1 87 ? -8.773 -3.149 -12.812 1.00 78.81 87 PHE A C 1
ATOM 726 O O . PHE A 1 87 ? -9.047 -3.013 -14.006 1.00 78.81 87 PHE A O 1
ATOM 733 N N . LEU A 1 88 ? -9.065 -2.204 -11.916 1.00 75.62 88 LEU A N 1
ATOM 734 C CA . LEU A 1 88 ? -9.646 -0.929 -12.307 1.00 75.62 88 LEU A CA 1
ATOM 735 C C . LEU A 1 88 ? -8.538 0.097 -12.557 1.00 75.62 88 LEU A C 1
ATOM 737 O O . LEU A 1 88 ? -7.661 0.271 -11.716 1.00 75.62 88 LEU A O 1
ATOM 741 N N . PRO A 1 89 ? -8.622 0.882 -13.647 1.00 57.03 89 PRO A N 1
ATOM 742 C CA . PRO A 1 89 ? -7.649 1.932 -13.966 1.00 57.03 89 PRO A CA 1
ATOM 743 C C . PRO A 1 89 ? -7.705 3.132 -12.995 1.00 57.03 89 PRO A C 1
ATOM 745 O O . PRO A 1 89 ? -7.157 4.192 -13.286 1.00 57.03 89 PRO A O 1
ATOM 748 N N . SER A 1 90 ? -8.410 3.000 -11.868 1.00 64.56 90 SER A N 1
ATOM 749 C CA . SER A 1 90 ? -8.516 4.001 -10.814 1.00 64.56 90 SER A CA 1
ATOM 750 C C . SER A 1 90 ? -8.541 3.327 -9.444 1.00 64.56 90 SER A C 1
ATOM 752 O O . SER A 1 90 ? -9.363 2.437 -9.212 1.00 64.56 90 SER A O 1
ATOM 754 N N . THR A 1 91 ? -7.750 3.849 -8.509 1.00 65.00 91 THR A N 1
ATOM 755 C CA . THR A 1 91 ? -7.742 3.476 -7.079 1.00 65.00 91 THR A CA 1
ATOM 756 C C . THR A 1 91 ? -9.084 3.699 -6.373 1.00 65.00 91 THR A C 1
ATOM 758 O O . THR 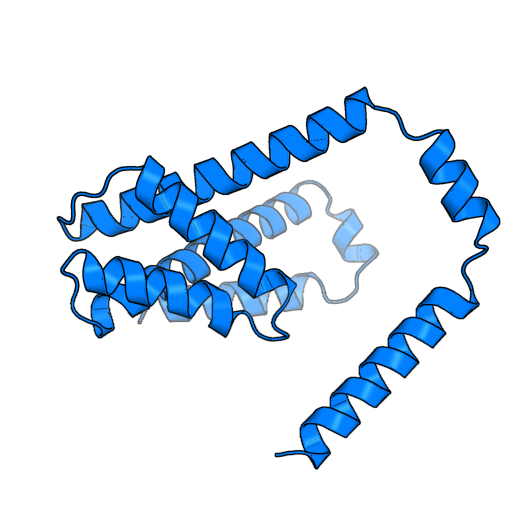A 1 91 ? -9.337 3.146 -5.305 1.00 65.00 91 THR A O 1
ATOM 761 N N . VAL A 1 92 ? -9.987 4.462 -6.998 1.00 67.81 92 VAL A N 1
ATOM 762 C CA . VAL A 1 92 ? -11.349 4.725 -6.513 1.00 67.81 92 VAL A CA 1
ATOM 763 C C . VAL A 1 92 ? -12.135 3.430 -6.291 1.00 67.81 92 VAL A C 1
ATOM 765 O O . VAL A 1 92 ? -12.946 3.366 -5.373 1.00 67.81 92 VAL A O 1
ATOM 768 N N . GLY A 1 93 ? -11.892 2.387 -7.089 1.00 72.44 93 GLY A N 1
ATOM 769 C CA . GLY A 1 93 ? -12.622 1.124 -6.994 1.00 72.44 93 GLY A CA 1
ATOM 770 C C . GLY A 1 93 ? -12.423 0.403 -5.662 1.00 72.44 93 GLY A C 1
ATOM 771 O O . GLY A 1 93 ? -13.394 0.128 -4.959 1.00 72.44 93 GLY A O 1
ATOM 772 N N . GLY A 1 94 ? -11.169 0.138 -5.285 1.00 78.31 94 GLY A N 1
ATOM 773 C CA . GLY A 1 94 ? -10.863 -0.532 -4.022 1.00 78.31 94 GLY A CA 1
ATOM 774 C C . GLY A 1 94 ? -11.149 0.339 -2.799 1.00 78.31 94 GLY A C 1
ATOM 775 O O . GLY A 1 94 ? -11.647 -0.152 -1.785 1.00 78.31 94 GLY A O 1
ATOM 776 N N . ASP A 1 95 ? -10.915 1.647 -2.901 1.00 81.88 95 ASP A N 1
ATOM 777 C CA . ASP A 1 95 ? -11.160 2.585 -1.800 1.00 81.88 95 ASP A CA 1
ATOM 778 C C . ASP A 1 95 ? -12.655 2.814 -1.532 1.00 81.88 95 ASP A C 1
ATOM 780 O O . ASP A 1 95 ? -13.061 2.985 -0.378 1.00 81.88 95 ASP A O 1
ATOM 784 N N . SER A 1 96 ? -13.500 2.713 -2.563 1.00 82.00 96 SER A N 1
ATOM 785 C CA . SER A 1 96 ? -14.960 2.730 -2.402 1.00 82.00 96 SER A CA 1
ATOM 786 C C . SER A 1 96 ? -15.464 1.517 -1.624 1.00 82.00 96 SER A C 1
ATOM 788 O O . SER A 1 96 ? -16.373 1.657 -0.811 1.00 82.00 96 SER A O 1
ATOM 790 N N . ILE A 1 97 ? -14.858 0.343 -1.822 1.00 83.75 97 ILE A N 1
ATOM 791 C CA . ILE A 1 97 ? -15.229 -0.888 -1.105 1.00 83.75 97 ILE A CA 1
ATOM 792 C C . ILE A 1 97 ? -14.888 -0.763 0.374 1.00 83.75 97 ILE A C 1
ATOM 794 O O . ILE A 1 97 ? -15.739 -1.020 1.220 1.00 83.75 97 ILE A O 1
ATOM 798 N N . ARG A 1 98 ? -13.686 -0.273 0.697 1.00 82.81 98 ARG A N 1
ATOM 799 C CA . ARG A 1 98 ? -13.296 -0.011 2.090 1.00 82.81 98 ARG A CA 1
ATOM 800 C C . ARG A 1 98 ? -14.204 1.024 2.746 1.00 82.81 98 ARG A C 1
ATOM 802 O O . ARG A 1 98 ? -14.655 0.820 3.867 1.00 82.81 98 ARG A O 1
ATOM 809 N N . THR A 1 99 ? -14.521 2.104 2.033 1.00 82.44 99 THR A N 1
ATOM 810 C CA . THR A 1 99 ? -15.448 3.138 2.517 1.00 82.44 99 THR A CA 1
ATOM 811 C C . THR A 1 99 ? -16.841 2.553 2.774 1.00 82.44 99 THR A C 1
ATOM 813 O O . THR A 1 99 ? -17.442 2.814 3.813 1.00 82.44 99 THR A O 1
ATOM 816 N N . TYR A 1 100 ? -17.347 1.723 1.861 1.00 84.38 100 TYR A N 1
ATOM 817 C CA . TYR A 1 100 ? -18.636 1.050 2.007 1.00 84.38 100 TYR A CA 1
ATOM 818 C C . TYR A 1 100 ? -18.652 0.080 3.195 1.00 84.38 100 TYR A C 1
ATOM 820 O O . TYR A 1 100 ? -19.588 0.099 3.991 1.00 84.38 100 TYR A O 1
ATOM 828 N N . ASP A 1 101 ? -17.606 -0.730 3.357 1.00 82.69 101 ASP A N 1
ATOM 829 C CA . ASP A 1 101 ? -17.504 -1.682 4.462 1.00 82.69 101 ASP A CA 1
ATOM 830 C C . ASP A 1 101 ? -17.367 -0.968 5.815 1.00 82.69 101 ASP A C 1
ATOM 832 O O . ASP A 1 101 ? -17.978 -1.393 6.794 1.00 82.69 101 ASP A O 1
ATOM 836 N N . SER A 1 102 ? -16.641 0.155 5.878 1.00 81.06 102 SER A N 1
ATOM 837 C CA . SER A 1 102 ? -16.600 1.026 7.061 1.00 81.06 102 SER A CA 1
ATOM 838 C C . SER A 1 102 ? -17.957 1.660 7.373 1.00 81.06 102 SER A C 1
ATOM 840 O O . SER A 1 102 ? -18.369 1.656 8.530 1.00 81.06 102 SER A O 1
ATOM 842 N N . TRP A 1 103 ? -18.681 2.148 6.361 1.00 83.12 103 TRP A N 1
ATOM 843 C CA . TRP A 1 103 ? -20.045 2.667 6.525 1.00 83.12 103 TRP A CA 1
ATOM 844 C C . TRP A 1 103 ? -20.990 1.589 7.075 1.00 83.12 103 TRP A C 1
ATOM 846 O O . TRP A 1 103 ? -21.722 1.818 8.035 1.00 83.12 103 TRP A O 1
ATOM 856 N N . LYS A 1 104 ? -20.909 0.365 6.542 1.00 82.38 104 LYS A N 1
ATOM 857 C CA . LYS A 1 104 ? -21.725 -0.774 6.986 1.00 82.38 104 LYS A CA 1
ATOM 858 C C . LYS A 1 104 ? -21.429 -1.215 8.425 1.00 82.38 104 LYS A C 1
ATOM 860 O O . LYS A 1 104 ? -22.296 -1.798 9.071 1.00 82.38 104 LYS A O 1
ATOM 865 N N . LEU A 1 105 ? -20.229 -0.936 8.936 1.00 80.75 105 LEU A N 1
ATOM 866 C CA . LEU A 1 105 ? -19.848 -1.176 10.333 1.00 80.75 105 LEU A CA 1
ATOM 867 C C . LEU A 1 105 ? -20.396 -0.119 11.312 1.00 80.75 105 LEU A C 1
ATOM 869 O O . LEU A 1 105 ? -20.170 -0.254 12.514 1.00 80.75 105 LEU A O 1
ATOM 873 N N . GLY A 1 106 ? -21.129 0.888 10.824 1.00 70.50 106 GLY A N 1
ATOM 874 C CA . GLY A 1 106 ? -21.814 1.889 11.644 1.00 70.50 106 GLY A CA 1
ATOM 875 C C . GLY A 1 106 ? -21.203 3.292 11.605 1.00 70.50 106 GLY A C 1
ATOM 876 O O . GLY A 1 106 ? -21.632 4.138 12.385 1.00 70.50 106 GLY A O 1
ATOM 877 N N . GLU A 1 107 ? -20.225 3.561 10.729 1.00 68.94 107 GLU A N 1
ATOM 878 C CA . GLU A 1 107 ? -19.767 4.938 10.491 1.00 68.94 107 GLU A CA 1
ATOM 879 C C . GLU A 1 107 ? -20.800 5.755 9.712 1.00 68.94 107 GLU A C 1
ATOM 881 O O . GLU A 1 107 ? -21.564 5.216 8.917 1.00 68.94 107 GLU A O 1
ATOM 886 N N . ASN A 1 108 ? -20.736 7.082 9.830 1.00 80.12 108 ASN A N 1
ATOM 887 C CA . ASN A 1 108 ? -21.331 7.961 8.822 1.00 80.12 108 ASN A CA 1
ATOM 888 C C . ASN A 1 108 ? -20.505 7.897 7.530 1.00 80.12 108 ASN A C 1
ATOM 890 O O . ASN A 1 108 ? -19.285 7.721 7.563 1.00 80.12 108 ASN A O 1
ATOM 894 N N . LYS A 1 109 ? -21.146 8.090 6.373 1.00 77.62 109 LYS A N 1
ATOM 895 C CA . LYS A 1 109 ? -20.468 8.029 5.068 1.00 77.62 109 LYS A CA 1
ATOM 896 C C . LYS A 1 109 ? -19.272 8.990 4.983 1.00 77.62 109 LYS A C 1
ATOM 898 O O . LYS A 1 109 ? -18.249 8.612 4.415 1.00 77.62 109 LYS A O 1
ATOM 903 N N . GLU A 1 110 ? -19.365 10.185 5.581 1.00 81.00 110 GLU A N 1
ATOM 904 C CA . GLU A 1 110 ? -18.239 11.131 5.615 1.00 81.00 110 GLU A CA 1
ATOM 905 C C . GLU A 1 110 ? -17.057 10.598 6.431 1.00 81.00 110 GLU A C 1
ATOM 907 O O . GLU A 1 110 ? -15.912 10.698 5.997 1.00 81.00 110 GLU A O 1
ATOM 912 N N . LYS A 1 111 ? -17.322 9.983 7.588 1.00 78.94 111 LYS A N 1
ATOM 913 C CA . LYS A 1 111 ? -16.284 9.435 8.470 1.00 78.94 111 LYS A CA 1
ATOM 914 C C . LYS A 1 111 ? -15.596 8.220 7.862 1.00 78.94 111 LYS A C 1
ATOM 916 O O . LYS A 1 111 ? -14.372 8.134 7.869 1.00 78.94 111 LYS A O 1
ATOM 921 N N . ALA A 1 112 ? -16.367 7.322 7.250 1.00 81.88 112 ALA A N 1
ATOM 922 C CA . ALA A 1 112 ? -15.823 6.180 6.522 1.00 81.88 112 ALA A CA 1
ATOM 923 C C . ALA A 1 112 ? -14.872 6.617 5.394 1.00 81.88 112 ALA A C 1
ATOM 925 O O . ALA A 1 112 ? -13.812 6.022 5.204 1.00 81.88 112 ALA A O 1
ATOM 926 N N . PHE A 1 113 ? -15.226 7.685 4.677 1.00 83.31 113 PHE A N 1
ATOM 927 C CA . PHE A 1 113 ? -14.379 8.260 3.637 1.00 83.31 113 PHE A CA 1
ATOM 928 C C . PHE A 1 113 ? -13.134 8.945 4.224 1.00 83.31 113 PHE A C 1
ATOM 930 O O . PHE A 1 113 ? -12.023 8.734 3.732 1.00 83.31 113 PHE A O 1
ATOM 937 N N . ALA A 1 114 ? -13.291 9.687 5.326 1.00 83.81 114 ALA A N 1
ATOM 938 C CA . ALA A 1 114 ? -12.188 10.329 6.039 1.00 83.81 114 ALA A CA 1
ATOM 939 C C . ALA A 1 114 ? -11.140 9.318 6.532 1.00 83.81 114 ALA A C 1
ATOM 941 O O . ALA A 1 114 ? -9.946 9.585 6.426 1.00 83.81 114 ALA A O 1
ATOM 942 N N . VAL A 1 115 ? -11.553 8.127 6.985 1.00 84.06 115 VAL A N 1
ATOM 943 C CA . VAL A 1 115 ? -10.628 7.039 7.361 1.00 84.06 115 VAL A CA 1
ATOM 944 C C . VAL A 1 115 ? -9.732 6.635 6.207 1.00 84.06 115 VAL A C 1
ATOM 946 O O . VAL A 1 115 ? -8.532 6.454 6.399 1.00 84.06 115 VAL A O 1
ATOM 949 N N . VAL A 1 116 ? -10.301 6.470 5.014 1.00 84.25 116 VAL A N 1
ATOM 950 C CA . VAL A 1 116 ? -9.537 6.052 3.837 1.00 84.25 116 VAL A CA 1
ATOM 951 C C . VAL A 1 116 ? -8.580 7.160 3.405 1.00 84.25 116 VAL A C 1
ATOM 953 O O . VAL A 1 116 ? -7.420 6.872 3.120 1.00 84.25 116 VAL A O 1
ATOM 956 N N . ILE A 1 117 ? -9.013 8.423 3.427 1.00 85.50 117 ILE A N 1
ATOM 957 C CA . ILE A 1 117 ? -8.128 9.565 3.152 1.00 85.50 117 ILE A CA 1
ATOM 958 C C . ILE A 1 117 ? -6.976 9.615 4.153 1.00 85.50 117 ILE A C 1
ATOM 960 O O . ILE A 1 117 ? -5.820 9.732 3.754 1.00 85.50 117 ILE A O 1
ATOM 964 N N . LEU A 1 118 ? -7.268 9.486 5.444 1.00 86.19 118 LEU A N 1
ATOM 965 C CA . LEU A 1 118 ? -6.257 9.540 6.492 1.00 86.19 118 LEU A CA 1
ATOM 966 C C . LEU A 1 118 ? -5.274 8.364 6.383 1.00 86.19 118 LEU A C 1
ATOM 968 O O . LEU A 1 118 ? -4.067 8.544 6.516 1.00 86.19 118 LEU A O 1
ATOM 972 N N . ASP A 1 119 ? -5.760 7.173 6.032 1.00 85.12 119 ASP A N 1
ATOM 973 C CA . ASP A 1 119 ? -4.936 5.999 5.728 1.00 85.12 119 ASP A CA 1
ATOM 974 C C . ASP A 1 119 ? -3.984 6.239 4.536 1.00 85.12 119 ASP A C 1
ATOM 976 O O . ASP A 1 119 ? -2.824 5.807 4.560 1.00 85.12 119 ASP A O 1
ATOM 980 N N . ARG A 1 120 ? -4.445 6.957 3.501 1.00 85.44 120 ARG A N 1
ATOM 981 C CA . ARG A 1 120 ? -3.630 7.362 2.341 1.00 85.44 120 ARG A CA 1
ATOM 982 C C . ARG A 1 120 ? -2.596 8.414 2.726 1.00 85.44 120 ARG A C 1
ATOM 984 O O . ARG A 1 120 ? -1.429 8.274 2.366 1.00 85.44 120 ARG A O 1
ATOM 991 N N . PHE A 1 121 ? -3.007 9.414 3.495 1.00 87.00 121 PHE A N 1
ATOM 992 C CA . PHE A 1 121 ? -2.148 10.495 3.955 1.00 87.00 121 PHE A CA 1
ATOM 993 C C . PHE A 1 121 ? -1.005 9.988 4.843 1.00 87.00 121 PHE A C 1
ATOM 995 O O . PHE A 1 121 ? 0.158 10.284 4.584 1.00 87.00 121 PHE A O 1
ATOM 1002 N N . LEU A 1 122 ? -1.308 9.123 5.816 1.00 87.12 122 LEU A N 1
ATOM 1003 C CA . LEU A 1 122 ? -0.293 8.474 6.652 1.00 87.12 122 LEU A CA 1
ATOM 1004 C C . LEU A 1 122 ? 0.683 7.625 5.826 1.00 87.12 122 LEU A C 1
ATOM 1006 O O . LEU A 1 122 ? 1.882 7.599 6.110 1.00 87.12 122 LEU A O 1
ATOM 1010 N N . GLY A 1 123 ? 0.180 6.939 4.794 1.00 86.12 123 GLY A N 1
ATOM 1011 C CA . GLY A 1 123 ? 1.017 6.207 3.845 1.00 86.12 123 GLY A CA 1
ATOM 1012 C C . GLY A 1 123 ? 1.990 7.119 3.097 1.00 86.12 123 GLY A C 1
ATOM 1013 O O . GLY A 1 123 ? 3.176 6.807 3.026 1.00 86.12 123 GLY A O 1
ATOM 1014 N N . LEU A 1 124 ? 1.509 8.261 2.599 1.00 87.31 124 LEU A N 1
ATOM 1015 C CA . LEU A 1 124 ? 2.335 9.253 1.910 1.00 87.31 124 LEU A CA 1
ATOM 1016 C C . LEU A 1 124 ? 3.388 9.868 2.841 1.00 87.31 124 LEU A C 1
ATOM 1018 O O . LEU A 1 124 ? 4.551 9.958 2.458 1.00 87.31 124 LEU A O 1
ATOM 1022 N N . LEU A 1 125 ? 3.007 10.228 4.070 1.00 88.88 125 LEU A N 1
ATOM 1023 C CA . LEU A 1 125 ? 3.938 10.744 5.078 1.00 88.88 125 LEU A CA 1
ATOM 1024 C C . LEU A 1 125 ? 5.050 9.746 5.388 1.00 88.88 125 LEU A C 1
ATOM 1026 O O . LEU A 1 125 ? 6.220 10.112 5.431 1.00 88.88 125 LEU A O 1
ATOM 1030 N N . THR A 1 126 ? 4.691 8.476 5.569 1.00 88.00 126 THR A N 1
ATOM 1031 C CA . THR A 1 126 ? 5.669 7.420 5.842 1.00 88.00 126 THR A CA 1
ATOM 1032 C C . THR A 1 126 ? 6.629 7.262 4.664 1.00 88.00 12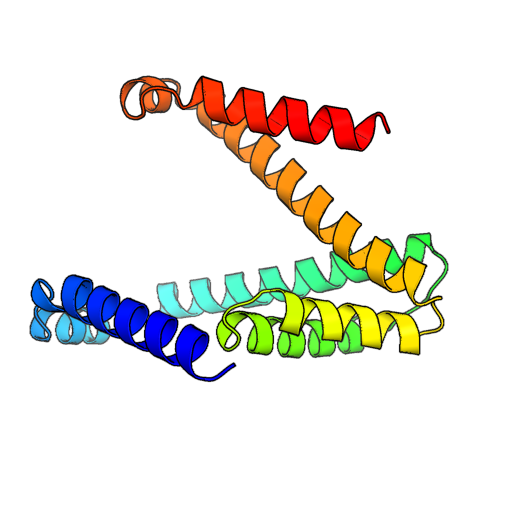6 THR A C 1
ATOM 1034 O O . THR A 1 126 ? 7.839 7.208 4.865 1.00 88.00 126 THR A O 1
ATOM 1037 N N . LEU A 1 127 ? 6.109 7.257 3.431 1.00 87.94 127 LEU A N 1
ATOM 1038 C CA . LEU A 1 127 ? 6.927 7.187 2.220 1.00 87.94 127 LEU A CA 1
ATOM 1039 C C . LEU A 1 127 ? 7.896 8.377 2.113 1.00 87.94 127 LEU A C 1
ATOM 1041 O O . LEU A 1 127 ? 9.061 8.191 1.775 1.00 87.94 127 LEU A O 1
ATOM 1045 N N . LEU A 1 128 ? 7.430 9.584 2.439 1.00 88.88 128 LEU A N 1
ATOM 1046 C CA . LEU A 1 128 ? 8.244 10.795 2.429 1.00 88.88 128 LEU A CA 1
ATOM 1047 C C . LEU A 1 128 ? 9.368 10.735 3.472 1.00 88.88 128 LEU A C 1
ATOM 1049 O O . LEU A 1 128 ? 10.505 11.079 3.164 1.00 88.88 128 LEU A O 1
ATOM 1053 N N . ILE A 1 129 ? 9.071 10.260 4.684 1.00 89.75 129 ILE A N 1
ATOM 1054 C CA . ILE A 1 129 ? 10.078 10.067 5.734 1.00 89.75 129 ILE A CA 1
ATOM 1055 C C . ILE A 1 129 ? 11.149 9.081 5.259 1.00 89.75 129 ILE A C 1
ATOM 1057 O O . ILE A 1 129 ? 12.337 9.375 5.369 1.00 89.75 129 ILE A O 1
ATOM 1061 N N . PHE A 1 130 ? 10.751 7.948 4.670 1.00 90.62 130 PHE A N 1
ATOM 1062 C CA . PHE A 1 130 ? 11.703 6.993 4.100 1.00 90.62 130 PHE A CA 1
ATOM 1063 C C . PHE A 1 130 ? 12.540 7.598 2.971 1.00 90.62 130 PHE A C 1
ATOM 1065 O O . PHE A 1 130 ? 13.743 7.354 2.923 1.00 90.62 130 PHE A O 1
ATOM 1072 N N . ALA A 1 131 ? 11.938 8.410 2.098 1.00 88.19 131 ALA A N 1
ATOM 1073 C CA . ALA A 1 131 ? 12.665 9.100 1.037 1.00 88.19 131 ALA A CA 1
ATOM 1074 C C . ALA A 1 131 ? 13.726 10.055 1.608 1.00 88.19 131 ALA A C 1
ATOM 1076 O O . ALA A 1 131 ? 14.872 10.024 1.170 1.00 88.19 131 ALA A O 1
ATOM 1077 N N . ILE A 1 132 ? 13.380 10.851 2.625 1.00 88.44 132 ILE A N 1
ATOM 1078 C CA . ILE A 1 132 ? 14.326 11.757 3.294 1.00 88.44 132 ILE A CA 1
ATOM 1079 C C . ILE A 1 132 ? 15.464 10.966 3.946 1.00 88.44 132 ILE A C 1
ATOM 1081 O O . ILE A 1 132 ? 16.627 11.303 3.751 1.00 88.44 132 ILE A O 1
ATOM 1085 N N . ILE A 1 133 ? 15.149 9.891 4.677 1.00 91.44 133 ILE A N 1
ATOM 1086 C CA . ILE A 1 133 ? 16.162 9.023 5.295 1.00 91.44 133 ILE A CA 1
ATOM 1087 C C . ILE A 1 133 ? 17.103 8.452 4.226 1.00 91.44 133 ILE A C 1
ATOM 1089 O O . ILE A 1 133 ? 18.317 8.499 4.399 1.00 91.44 133 ILE A O 1
ATOM 1093 N N . ALA A 1 134 ? 16.569 7.967 3.103 1.00 89.62 134 ALA A N 1
ATOM 1094 C CA . ALA A 1 134 ? 17.378 7.432 2.012 1.00 89.62 134 ALA A CA 1
ATOM 1095 C C . ALA A 1 134 ? 18.328 8.485 1.411 1.00 89.62 134 ALA A C 1
ATOM 1097 O O . ALA A 1 134 ? 19.499 8.180 1.198 1.00 89.62 134 ALA A O 1
ATOM 1098 N N . LEU A 1 135 ? 17.867 9.727 1.203 1.00 87.06 135 LEU A N 1
ATOM 1099 C CA . LEU A 1 135 ? 18.736 10.821 0.746 1.00 87.06 135 LEU A CA 1
ATOM 1100 C C . LEU A 1 135 ? 19.859 11.132 1.745 1.00 87.06 135 LEU A C 1
ATOM 1102 O O . LEU A 1 135 ? 20.979 11.410 1.329 1.00 87.06 135 LEU A O 1
ATOM 1106 N N . LEU A 1 136 ? 19.570 11.095 3.049 1.00 87.94 136 LEU A N 1
ATOM 1107 C CA . LEU A 1 136 ? 20.569 11.373 4.085 1.00 87.94 136 LEU A CA 1
ATOM 1108 C C . LEU A 1 136 ? 21.663 10.298 4.141 1.00 87.94 136 LEU A C 1
ATOM 1110 O O . LEU A 1 136 ? 22.823 10.623 4.373 1.00 87.94 136 LEU A O 1
ATOM 1114 N N . TYR A 1 137 ? 21.303 9.029 3.927 1.00 91.88 137 TYR A N 1
ATOM 1115 C CA . TYR A 1 137 ? 22.254 7.912 3.933 1.00 91.88 137 TYR A CA 1
ATOM 1116 C C . TYR A 1 137 ? 23.017 7.737 2.616 1.00 91.88 137 TYR A C 1
ATOM 1118 O O . TYR A 1 137 ? 24.056 7.081 2.594 1.00 91.88 137 TYR A O 1
ATOM 1126 N N . SER A 1 138 ? 22.507 8.271 1.509 1.00 87.88 138 SER A N 1
ATOM 1127 C CA . SER A 1 138 ? 23.100 8.102 0.182 1.00 87.88 138 SER A CA 1
ATOM 1128 C C . SER A 1 138 ? 23.025 9.417 -0.603 1.00 87.88 138 SER A C 1
ATOM 1130 O O . SER A 1 138 ? 22.208 9.542 -1.518 1.00 87.88 138 SER A O 1
ATOM 1132 N N . PRO A 1 139 ? 23.862 10.413 -0.253 1.00 79.38 139 PRO A N 1
ATOM 1133 C CA . PRO A 1 139 ? 23.851 11.731 -0.893 1.00 79.38 139 PRO A CA 1
ATOM 1134 C C . PRO A 1 139 ? 24.152 11.669 -2.398 1.00 79.38 139 PRO A C 1
ATOM 1136 O O . PRO A 1 139 ? 23.629 12.491 -3.153 1.00 79.38 139 PRO A O 1
ATOM 1139 N N . ASP A 1 140 ? 24.874 10.641 -2.849 1.00 85.75 140 ASP A N 1
ATOM 1140 C CA . ASP A 1 140 ? 25.184 10.369 -4.260 1.00 85.75 140 ASP A CA 1
ATOM 1141 C C . ASP A 1 140 ? 23.918 10.225 -5.134 1.00 85.75 140 ASP A C 1
ATOM 1143 O O . ASP A 1 140 ? 23.932 10.520 -6.328 1.00 85.75 140 ASP A O 1
ATOM 1147 N N . LEU A 1 141 ? 22.770 9.849 -4.546 1.00 80.06 141 LEU A N 1
ATOM 1148 C CA . LEU A 1 141 ? 21.476 9.805 -5.248 1.00 80.06 141 LEU A CA 1
ATOM 1149 C C . LEU A 1 141 ? 21.056 11.175 -5.798 1.00 80.06 141 LEU A C 1
ATOM 1151 O O . LEU A 1 141 ? 20.360 11.246 -6.813 1.00 80.06 141 LEU A O 1
ATOM 1155 N N . SER A 1 142 ? 21.459 12.259 -5.131 1.00 75.06 142 SER A N 1
ATOM 1156 C CA . SER A 1 142 ? 21.129 13.621 -5.556 1.00 75.06 142 SER A CA 1
ATOM 1157 C C . SER A 1 142 ? 21.954 14.096 -6.755 1.00 75.06 142 SER A C 1
ATOM 1159 O O . SER A 1 142 ? 21.513 14.997 -7.467 1.00 75.06 142 SER A O 1
ATOM 1161 N N . GLU A 1 143 ? 23.093 13.454 -7.023 1.00 79.69 143 GLU A N 1
ATOM 1162 C CA . GLU A 1 143 ? 23.917 13.720 -8.205 1.00 79.69 143 GLU A CA 1
ATOM 1163 C C . GLU A 1 143 ? 23.372 12.999 -9.447 1.00 79.69 143 GLU A C 1
ATOM 1165 O O . GLU A 1 143 ? 23.384 13.551 -10.546 1.00 79.69 143 GLU A O 1
ATOM 1170 N N . VAL A 1 144 ? 22.828 11.788 -9.270 1.00 83.19 144 VAL A N 1
ATOM 1171 C CA . VAL A 1 144 ? 22.260 10.970 -10.359 1.00 83.19 144 VAL A CA 1
ATOM 1172 C C . VAL A 1 144 ? 20.896 11.486 -10.827 1.00 83.19 144 VAL A C 1
ATOM 1174 O O . VAL A 1 144 ? 20.557 11.356 -12.004 1.00 83.19 144 VAL A O 1
ATOM 1177 N N . ILE A 1 145 ? 20.099 12.069 -9.926 1.00 80.25 145 ILE A N 1
ATOM 1178 C CA . ILE A 1 145 ? 18.751 12.567 -10.229 1.00 80.25 145 ILE A CA 1
ATOM 1179 C C . ILE A 1 145 ? 18.710 14.085 -10.001 1.00 80.25 145 ILE A C 1
ATOM 1181 O O . ILE A 1 145 ? 18.441 14.540 -8.882 1.00 80.25 145 ILE A O 1
ATOM 1185 N N . PRO A 1 146 ? 18.922 14.896 -11.056 1.00 74.81 146 PRO A N 1
ATOM 1186 C CA . PRO A 1 146 ? 18.783 16.342 -10.960 1.00 74.81 146 PRO A CA 1
ATOM 1187 C C . PRO A 1 146 ? 17.386 16.704 -10.439 1.00 74.81 146 PRO A C 1
ATOM 1189 O O . PRO A 1 146 ? 16.391 16.137 -10.884 1.00 74.81 146 PRO A O 1
ATOM 1192 N N . GLN A 1 147 ? 17.303 17.671 -9.518 1.00 82.00 147 GLN A N 1
ATOM 1193 C CA . GLN A 1 147 ? 16.050 18.191 -8.929 1.00 82.00 147 GLN A CA 1
ATOM 1194 C C . GLN A 1 147 ? 15.348 17.268 -7.910 1.00 82.00 147 GLN A C 1
ATOM 1196 O O . GLN A 1 147 ? 14.248 17.591 -7.461 1.00 82.00 147 GLN A O 1
ATOM 1201 N N . LEU A 1 148 ? 15.974 16.171 -7.466 1.00 82.50 148 LEU A N 1
ATOM 1202 C CA . LEU A 1 148 ? 15.419 15.286 -6.427 1.00 82.50 148 LEU A CA 1
ATOM 1203 C C . LEU A 1 148 ? 15.004 16.057 -5.156 1.00 82.50 148 LEU A C 1
ATOM 1205 O O . LEU A 1 148 ? 13.888 15.899 -4.659 1.00 82.50 148 LEU A O 1
ATOM 1209 N N . TRP A 1 149 ? 15.867 16.962 -4.682 1.00 79.69 149 TRP A N 1
ATOM 1210 C CA . TRP A 1 149 ? 15.603 17.819 -3.520 1.00 79.69 149 TRP A CA 1
ATOM 1211 C C . TRP A 1 149 ? 14.397 18.745 -3.706 1.00 79.69 149 TRP A C 1
ATOM 1213 O O . TRP A 1 149 ? 13.643 18.959 -2.759 1.00 79.69 149 TRP A O 1
ATOM 1223 N N . PHE A 1 150 ? 14.177 19.255 -4.923 1.00 84.25 150 PHE A N 1
ATOM 1224 C CA . PHE A 1 150 ? 13.021 20.099 -5.227 1.00 84.25 150 PHE A CA 1
ATOM 1225 C C . PHE A 1 150 ? 11.716 19.315 -5.057 1.00 84.25 150 PHE A C 1
ATOM 1227 O O . PHE A 1 150 ? 10.810 19.774 -4.367 1.00 84.25 150 PHE A O 1
ATOM 1234 N N . TRP A 1 151 ? 11.636 18.097 -5.601 1.00 83.44 151 TRP A N 1
ATOM 1235 C CA . TRP A 1 151 ? 10.441 17.259 -5.469 1.00 83.44 151 TRP A CA 1
ATOM 1236 C C . TRP A 1 151 ? 10.186 16.807 -4.030 1.00 83.44 151 TRP A C 1
ATOM 1238 O O . TRP A 1 151 ? 9.038 16.824 -3.586 1.00 83.44 151 TRP A O 1
ATOM 1248 N N . VAL A 1 152 ? 11.236 16.471 -3.273 1.00 84.12 152 VAL A N 1
ATOM 1249 C CA . VAL A 1 152 ? 11.114 16.149 -1.839 1.00 84.12 152 VAL A CA 1
ATOM 1250 C C . VAL A 1 152 ? 10.586 17.352 -1.055 1.00 84.12 152 VAL A C 1
ATOM 1252 O O . VAL A 1 152 ? 9.698 17.187 -0.221 1.00 84.12 152 VAL A O 1
ATOM 1255 N N . PHE A 1 153 ? 11.067 18.562 -1.353 1.00 85.00 153 PHE A N 1
ATOM 1256 C CA . PHE A 1 153 ? 10.614 19.793 -0.701 1.00 85.00 153 PHE A CA 1
ATOM 1257 C C . PHE A 1 153 ? 9.163 20.160 -1.056 1.00 85.00 153 PHE A C 1
ATOM 1259 O O . PHE A 1 153 ? 8.376 20.559 -0.196 1.00 85.00 153 PHE A O 1
ATOM 1266 N N . VAL A 1 154 ? 8.767 19.991 -2.318 1.00 86.69 154 VAL A N 1
ATOM 1267 C CA . VAL A 1 154 ? 7.379 20.208 -2.759 1.00 86.69 154 VAL A CA 1
ATOM 1268 C C . VAL A 1 154 ? 6.430 19.219 -2.075 1.00 86.69 154 VAL A C 1
ATOM 1270 O O . VAL A 1 154 ? 5.372 19.609 -1.584 1.00 86.69 154 VAL A O 1
ATOM 1273 N N . LEU A 1 155 ? 6.810 17.943 -1.984 1.00 83.88 155 LEU A N 1
ATOM 1274 C CA . LEU A 1 155 ? 5.995 16.924 -1.320 1.00 83.88 155 LEU A CA 1
ATOM 1275 C C . LEU A 1 155 ? 5.923 17.129 0.199 1.00 83.88 155 LEU A C 1
ATOM 1277 O O . LEU A 1 155 ? 4.856 16.942 0.784 1.00 83.88 155 LEU A O 1
ATOM 1281 N N . SER A 1 156 ? 7.019 17.544 0.840 1.00 83.56 156 SER A N 1
ATOM 1282 C CA . SER A 1 156 ? 7.044 17.806 2.283 1.00 83.56 156 SER A CA 1
ATOM 1283 C C . SER A 1 156 ? 6.256 19.051 2.671 1.00 83.56 156 SER A C 1
ATOM 1285 O O . SER A 1 156 ? 5.488 19.004 3.629 1.00 83.56 156 SER A O 1
ATOM 1287 N N . SER A 1 157 ? 6.367 20.132 1.897 1.00 81.69 157 SER A N 1
ATOM 1288 C CA . SER A 1 157 ? 5.570 21.346 2.100 1.00 81.69 157 SER 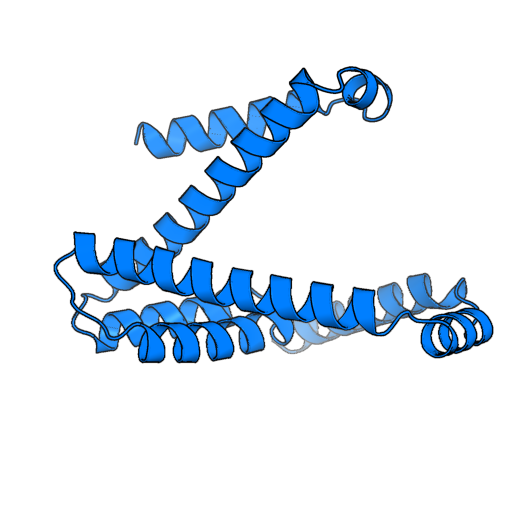A CA 1
ATOM 1289 C C . SER A 1 157 ? 4.079 21.092 1.876 1.00 81.69 157 SER A C 1
ATOM 1291 O O . SER A 1 157 ? 3.265 21.489 2.707 1.00 81.69 157 SER A O 1
ATOM 1293 N N . GLY A 1 158 ? 3.712 20.350 0.826 1.00 81.19 158 GLY A N 1
ATOM 1294 C CA . GLY A 1 158 ? 2.329 19.932 0.594 1.00 81.19 158 GLY A CA 1
ATOM 1295 C C . GLY A 1 158 ? 1.765 19.103 1.751 1.00 81.19 158 GLY A C 1
ATOM 1296 O O . GLY A 1 158 ? 0.647 19.345 2.202 1.00 81.19 158 GLY A O 1
ATOM 1297 N N . ALA A 1 159 ? 2.554 18.168 2.285 1.00 80.94 159 ALA A N 1
ATOM 1298 C CA . ALA A 1 159 ? 2.156 17.382 3.446 1.00 80.94 159 ALA A CA 1
ATOM 1299 C C . ALA A 1 159 ? 2.031 18.232 4.726 1.00 80.94 159 ALA A C 1
ATOM 1301 O O . ALA A 1 159 ? 1.082 18.041 5.482 1.00 80.94 159 ALA A O 1
ATOM 1302 N N . ALA A 1 160 ? 2.933 19.193 4.950 1.00 80.25 160 ALA A N 1
ATOM 1303 C CA . ALA A 1 160 ? 2.882 20.099 6.097 1.00 80.25 160 ALA A CA 1
ATOM 1304 C C . ALA A 1 160 ? 1.633 20.995 6.076 1.00 80.25 160 ALA A C 1
ATOM 1306 O O . ALA A 1 160 ? 0.977 21.147 7.103 1.00 80.25 160 ALA A O 1
ATOM 1307 N N . ILE A 1 161 ? 1.251 21.518 4.905 1.00 80.81 161 ILE A N 1
ATOM 1308 C CA . ILE A 1 161 ? 0.028 22.320 4.739 1.00 80.81 161 ILE A CA 1
ATOM 1309 C C . ILE A 1 161 ? -1.212 21.509 5.130 1.00 80.81 161 ILE A C 1
ATOM 1311 O O . ILE A 1 161 ? -2.079 22.028 5.822 1.00 80.81 161 ILE A O 1
ATOM 1315 N N . ILE A 1 162 ? -1.278 20.231 4.743 1.00 77.75 162 ILE A N 1
ATOM 1316 C CA . ILE A 1 162 ? -2.406 19.344 5.074 1.00 77.75 162 ILE A CA 1
ATOM 1317 C C . ILE A 1 162 ? -2.467 19.014 6.576 1.00 77.75 162 ILE A C 1
ATOM 1319 O O . ILE A 1 162 ? -3.547 18.756 7.085 1.00 77.75 162 ILE A O 1
ATOM 1323 N N . ILE A 1 163 ? -1.336 19.006 7.292 1.00 77.62 163 ILE A N 1
ATOM 1324 C CA . ILE A 1 163 ? -1.313 18.782 8.754 1.00 77.62 163 ILE A CA 1
ATOM 1325 C C . ILE A 1 163 ? -1.732 20.044 9.516 1.00 77.62 163 ILE A C 1
ATOM 1327 O O . ILE A 1 163 ? -2.319 19.946 10.590 1.00 77.62 163 ILE A O 1
ATOM 1331 N N . CYS A 1 164 ? -1.383 21.221 8.994 1.00 70.12 164 CYS A N 1
ATOM 1332 C CA . CYS A 1 164 ? -1.659 22.504 9.637 1.00 70.12 164 CYS A CA 1
ATOM 1333 C C . CYS A 1 164 ? -3.090 23.029 9.419 1.00 70.12 164 CYS A C 1
ATOM 1335 O O . CYS A 1 164 ? -3.471 23.971 10.113 1.00 70.12 164 CYS A O 1
ATOM 1337 N N . PHE A 1 165 ? -3.849 22.456 8.481 1.00 56.56 165 PHE A N 1
ATOM 1338 C CA . PHE A 1 165 ? -5.257 22.771 8.206 1.00 56.56 165 PHE A CA 1
ATOM 1339 C C . PHE A 1 165 ? -6.190 21.688 8.752 1.00 56.56 165 PHE A C 1
ATOM 1341 O O . PHE A 1 165 ? -7.275 22.064 9.252 1.00 56.56 165 PHE A O 1
#

Foldseek 3Di:
DVVVVVVVVVVVVVVVCVVCVPDDPVVVVVCVVPPDPVVVVVVVVVVLVVLLVLLVLLQVLCVVVVQHDDSVVSSVLSVVLVVCCVVPPDNCRSLVSQLVVSVVSPDDSVSSNVSSVVSVLVVLVVVLVVLVVVCVVCVVVCVVDPCSVVVSVVSVVVSVVVVVD

pLDDT: mean 85.95, std 7.56, range [56.56, 96.62]

Sequence (165 aa):
MKKKFIIKAIISVLLLYFILRDVNFSDIYESIKHADFKILSLAFSLHFVGLMLSSIRWKVLLNSQKIKSKLFFLFKSYLVASFFNHFLPSTVGGDSIRTYDSWKLGENKEKAFAVVILDRFLGLLTLLIFAIIALLYSPDLSEVIPQLWFWVFVLSSGAAIIICF

Radius of gyration: 20.41 Å; chains: 1; bounding box: 47×44×48 Å

Secondary structure (DSSP, 8-state):
-HHHHHHHHHHHHHHHHHHHHT--HHHHHHHHHT--HHHHHHHHHHHHHHHHHHHHHHHHHHHTTT----HHHHHHHHHHHHHHHHHSSSTHHHHHHHHHHHHHTT--HHHHHHHHHHHHHHHHHHHHHHHHHHHHH-TTHHHHSTTHHHHHHHHHHHHHHHHH-